Protein AF-A0A397GSB4-F1 (afdb_monomer)

Solvent-accessible surface area (backbone atoms only — not comparable to full-atom values): 8679 Å² total; per-residue (Å²): 142,83,82,82,88,84,82,84,85,85,74,88,80,90,79,86,87,83,95,74,80,82,85,83,70,78,82,78,70,79,76,76,65,76,73,74,76,74,77,79,66,66,29,69,92,52,53,71,67,58,37,51,50,50,48,54,54,51,31,62,77,67,71,55,60,86,81,38,63,70,53,51,52,46,54,55,71,20,43,36,74,71,54,39,54,52,36,55,76,75,39,80,88,54,57,67,67,60,44,52,52,50,49,50,52,52,57,57,44,62,77,71,50,93,76,75,92,77,81,83,74,77,73,77,73,81,83,126

Secondary structure (DSSP, 8-state):
------------------------PPS----------PPPP--TTS-HHHHHHHHHHHHHHHT--TT-HHHHHHHHHHS-HHHHHHHHHH-TTS-HHHHHHHHHHHHHHHTT-------S--------

Radius of gyration: 34.92 Å; Cα contacts (8 Å, |Δi|>4): 58; chains: 1; bounding box: 98×39×100 Å

Mean predicted aligned error: 17.59 Å

Organism: NCBI:txid1348612

Nearest PDB structures (foldseek):
  6bht-assembly1_D  TM=7.816E-01  e=2.656E-01  Human immunodeficiency virus type 1 (NEW YORK-5 ISOLATE)
  7n9v-assembly1_C  TM=7.943E-01  e=5.501E-01  Human immunodeficiency virus 1
  3h4e-assembly2_G  TM=7.696E-01  e=6.210E-01  Human immunodeficiency virus type 1 (NEW YORK-5 ISOLATE)
  4ph1-assembly2_B  TM=7.830E-01  e=1.009E+00  Bovine leukemia virus
  8qv9-assembly1_A  TM=7.503E-01  e=9.497E-01  Human immunodeficiency virus 1

Foldseek 3Di:
DDDDDDDDDDDDDDDDDDPDDDPPDPPDDPPPPPPPPPDQAACPPHDLVVSVVVLVVVCVVVVHDQQDPVSLVSSLVRYDPVLNVQLVVVPSNDRPVVSSVSSVVVVVVVVVDPDDDPPPPPPPPDDD

pLDDT: mean 72.94, std 20.36, range [37.38, 95.69]

Structure (mmCIF, N/CA/C/O backbone):
data_AF-A0A397GSB4-F1
#
_entry.id   AF-A0A397GSB4-F1
#
loop_
_atom_site.group_PDB
_atom_site.id
_atom_site.type_symbol
_atom_site.label_atom_id
_atom_site.label_alt_id
_atom_site.label_comp_id
_atom_site.label_asym_id
_atom_site.label_entity_id
_atom_site.label_seq_id
_atom_site.pdbx_PDB_ins_code
_atom_site.Cartn_x
_atom_site.Cartn_y
_atom_site.Cartn_z
_atom_site.occupancy
_atom_site.B_iso_or_equiv
_atom_site.auth_seq_id
_atom_site.auth_comp_id
_atom_site.auth_asym_id
_atom_site.auth_atom_id
_atom_site.pdbx_PDB_model_num
ATOM 1 N N . MET A 1 1 ? 75.213 31.519 -52.442 1.00 48.41 1 MET A N 1
ATOM 2 C CA . MET A 1 1 ? 73.901 30.839 -52.377 1.00 48.41 1 MET A CA 1
ATOM 3 C C . MET A 1 1 ? 74.121 29.355 -52.146 1.00 48.41 1 MET A C 1
ATOM 5 O O . MET A 1 1 ? 74.576 28.681 -53.059 1.00 48.41 1 MET A O 1
ATOM 9 N N . ARG A 1 2 ? 73.820 28.843 -50.954 1.00 42.97 2 ARG A N 1
ATOM 10 C CA . ARG A 1 2 ? 73.395 27.450 -50.779 1.00 42.97 2 ARG A CA 1
ATOM 11 C C . ARG A 1 2 ? 72.796 27.311 -49.391 1.00 42.97 2 ARG A C 1
ATOM 13 O O . ARG A 1 2 ? 73.452 27.622 -48.403 1.00 42.97 2 ARG A O 1
ATOM 20 N N . GLY A 1 3 ? 71.517 26.965 -49.371 1.00 37.38 3 GLY A N 1
ATOM 21 C CA . GLY A 1 3 ? 70.768 26.711 -48.159 1.00 37.38 3 GLY A CA 1
ATOM 22 C C . GLY A 1 3 ? 71.103 25.348 -47.558 1.00 37.38 3 GLY A C 1
ATOM 23 O O . GLY A 1 3 ? 71.498 24.428 -48.266 1.00 37.38 3 GLY A O 1
ATOM 24 N N . SER A 1 4 ? 70.909 25.300 -46.243 1.00 48.75 4 SER A N 1
ATOM 25 C CA . SER A 1 4 ? 69.948 24.434 -45.558 1.00 48.75 4 SER A CA 1
ATOM 26 C C . SER A 1 4 ? 70.030 22.906 -45.637 1.00 48.75 4 SER A C 1
ATOM 28 O O . SER A 1 4 ? 69.839 22.330 -46.701 1.00 48.75 4 SER A O 1
ATOM 30 N N . PHE A 1 5 ? 70.051 22.350 -44.410 1.00 47.38 5 PHE A 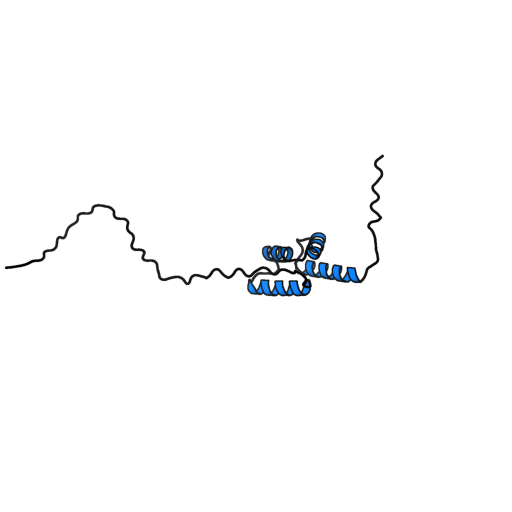N 1
ATOM 31 C CA . PHE A 1 5 ? 69.362 21.145 -43.905 1.00 47.38 5 PHE A CA 1
ATOM 32 C C . PHE A 1 5 ? 69.866 19.800 -44.467 1.00 47.38 5 PHE A C 1
ATOM 34 O O . PHE A 1 5 ? 69.971 19.627 -45.670 1.00 47.38 5 PHE A O 1
ATOM 41 N N . SER A 1 6 ? 70.211 18.768 -43.699 1.00 52.91 6 SER A N 1
ATOM 42 C CA . SER A 1 6 ? 70.079 18.411 -42.279 1.00 52.91 6 SER A CA 1
ATOM 43 C C . SER A 1 6 ? 71.107 17.304 -42.017 1.00 52.91 6 SER A C 1
ATOM 45 O O . SER A 1 6 ? 71.399 16.554 -42.946 1.00 52.91 6 SER A O 1
ATOM 47 N N . ASP A 1 7 ? 71.576 17.108 -40.785 1.00 41.91 7 ASP A N 1
ATOM 48 C CA . ASP A 1 7 ? 71.977 15.756 -40.386 1.00 41.91 7 ASP A CA 1
ATOM 49 C C . ASP A 1 7 ? 71.645 15.487 -38.919 1.00 41.91 7 ASP A C 1
ATOM 51 O O . ASP A 1 7 ? 71.666 16.369 -38.059 1.00 41.91 7 ASP A O 1
ATOM 55 N N . PHE A 1 8 ? 71.213 14.256 -38.713 1.00 43.62 8 PHE A N 1
ATOM 56 C CA . PHE A 1 8 ? 70.431 13.729 -37.622 1.00 43.62 8 PHE A CA 1
ATOM 57 C C . PHE A 1 8 ? 71.243 13.656 -36.328 1.00 43.62 8 PHE A C 1
ATOM 59 O O . PHE A 1 8 ? 72.140 12.831 -36.168 1.00 43.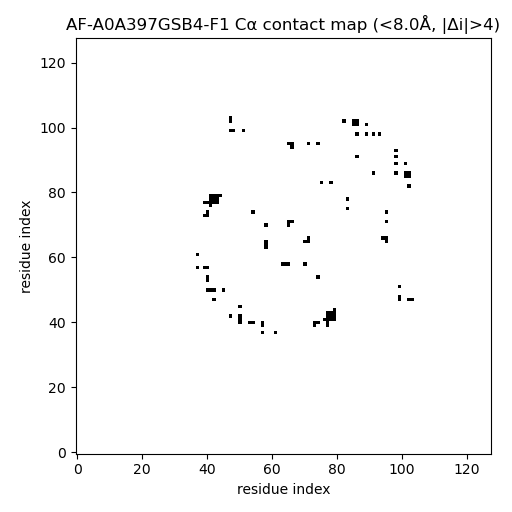62 8 PHE A O 1
ATOM 66 N N . GLY A 1 9 ? 70.860 14.474 -35.350 1.00 40.72 9 GLY A N 1
ATOM 67 C CA . GLY A 1 9 ? 71.292 14.311 -33.969 1.00 40.72 9 GLY A CA 1
ATOM 68 C C . GLY A 1 9 ? 70.609 13.109 -33.319 1.00 40.72 9 GLY A C 1
ATOM 69 O O . GLY A 1 9 ? 69.645 13.269 -32.576 1.00 40.72 9 GLY A O 1
ATOM 70 N N . THR A 1 10 ? 71.118 11.899 -33.550 1.00 56.09 10 THR A N 1
ATOM 71 C CA . THR A 1 10 ? 70.998 10.837 -32.545 1.00 56.09 10 THR A CA 1
ATOM 72 C C . THR A 1 10 ? 71.981 11.136 -31.424 1.00 56.09 10 THR A C 1
ATOM 74 O O . THR A 1 10 ? 73.184 10.950 -31.613 1.00 56.09 10 THR A O 1
ATOM 77 N N . ARG A 1 11 ? 71.469 11.563 -30.267 1.00 45.69 11 ARG A N 1
ATOM 78 C CA . ARG A 1 11 ? 71.675 10.899 -28.966 1.00 45.69 11 ARG A CA 1
ATOM 79 C C . ARG A 1 11 ? 71.291 11.816 -27.810 1.00 45.69 11 ARG A C 1
ATOM 81 O O . ARG A 1 11 ? 71.887 12.864 -27.598 1.00 45.69 11 ARG A O 1
ATOM 88 N N . ASP A 1 12 ? 70.293 11.336 -27.078 1.00 51.34 12 ASP A N 1
ATOM 89 C CA . ASP A 1 12 ? 70.229 11.299 -25.622 1.00 51.34 12 ASP A CA 1
ATOM 90 C C . ASP A 1 12 ? 70.669 12.557 -24.872 1.00 51.34 12 ASP A C 1
ATOM 92 O O . ASP A 1 12 ? 71.813 12.726 -24.458 1.00 51.34 12 ASP A O 1
ATOM 96 N N . THR A 1 13 ? 69.688 13.389 -24.542 1.00 40.88 13 THR A N 1
ATOM 97 C CA . THR A 1 13 ? 69.718 14.112 -23.273 1.00 40.88 13 THR A CA 1
ATOM 98 C C . THR A 1 13 ? 68.351 13.964 -22.629 1.00 40.88 13 THR A C 1
ATOM 100 O O . THR A 1 13 ? 67.411 14.709 -22.886 1.00 40.88 13 THR A O 1
ATOM 103 N N . ILE A 1 14 ? 68.245 12.923 -21.808 1.00 60.22 14 ILE A N 1
ATOM 104 C CA . ILE A 1 14 ? 67.188 12.761 -20.818 1.00 60.22 14 ILE A CA 1
ATOM 105 C C . ILE A 1 14 ? 67.370 13.881 -19.788 1.00 60.22 14 ILE A C 1
ATOM 107 O O . ILE A 1 14 ? 68.342 13.856 -19.035 1.00 60.22 14 ILE A O 1
ATOM 111 N N . ASN A 1 15 ? 66.434 14.833 -19.714 1.00 45.03 15 ASN A N 1
ATOM 112 C CA . ASN A 1 15 ? 66.173 15.538 -18.459 1.00 45.03 15 ASN A CA 1
ATOM 113 C C . ASN A 1 15 ? 64.700 15.977 -18.321 1.00 45.03 15 ASN A C 1
ATOM 115 O O . ASN A 1 15 ? 64.264 16.967 -18.892 1.00 45.03 15 ASN A O 1
ATOM 119 N N . TRP A 1 16 ? 63.960 15.141 -17.590 1.00 49.00 16 TRP A N 1
ATOM 120 C CA . TRP A 1 16 ? 62.949 15.428 -16.564 1.00 49.00 16 TRP A CA 1
ATOM 121 C C . TRP A 1 16 ? 61.874 16.533 -16.754 1.00 49.00 16 TRP A C 1
ATOM 123 O O . TRP A 1 16 ? 62.126 17.721 -16.611 1.00 49.00 16 TRP A O 1
ATOM 133 N N . VAL A 1 17 ? 60.629 16.023 -16.826 1.00 48.03 17 VAL A N 1
ATOM 134 C CA . VAL A 1 17 ? 59.323 16.562 -16.370 1.00 48.03 17 VAL A CA 1
ATOM 135 C C . VAL A 1 17 ? 58.666 17.675 -17.192 1.00 48.03 17 VAL A C 1
ATOM 137 O O . VAL A 1 17 ? 58.782 18.851 -16.876 1.00 48.03 17 VAL A O 1
ATOM 140 N N . ASP A 1 18 ? 57.770 17.264 -18.093 1.00 46.72 18 ASP A N 1
ATOM 141 C CA . ASP A 1 18 ? 56.483 17.948 -18.241 1.00 46.72 18 ASP A CA 1
ATOM 142 C C . ASP A 1 18 ? 55.346 16.912 -18.203 1.00 46.72 18 ASP A C 1
ATOM 144 O O . ASP A 1 18 ? 55.219 16.039 -19.065 1.00 46.72 18 ASP A O 1
ATOM 148 N N . ARG A 1 19 ? 54.563 16.946 -17.120 1.00 49.03 19 ARG A N 1
ATOM 149 C CA . ARG A 1 19 ? 53.372 16.113 -16.914 1.00 49.03 19 ARG A CA 1
ATOM 150 C C . ARG A 1 19 ? 52.168 16.831 -17.521 1.00 49.03 19 ARG A C 1
ATOM 152 O O . ARG A 1 19 ? 51.319 17.332 -16.791 1.00 49.03 19 ARG A O 1
ATOM 159 N N . SER A 1 20 ? 52.070 16.812 -18.842 1.00 48.81 20 SER A N 1
ATOM 160 C CA . SER A 1 20 ? 50.849 17.202 -19.549 1.00 48.81 20 SER A CA 1
ATOM 161 C C . SER A 1 20 ? 50.345 15.995 -20.343 1.00 48.81 20 SER A C 1
ATOM 163 O O . SER A 1 20 ? 50.841 15.676 -21.419 1.00 48.81 20 SER A O 1
ATOM 165 N N . SER A 1 21 ? 49.428 15.236 -19.740 1.00 52.31 21 SER A N 1
ATOM 166 C CA . SER A 1 21 ? 48.893 13.975 -20.270 1.00 52.31 21 SER A CA 1
ATOM 167 C C . SER A 1 21 ? 48.100 14.164 -21.577 1.00 52.31 21 SER A C 1
ATOM 169 O O . SER A 1 21 ? 47.216 15.019 -21.609 1.00 52.31 21 SER A O 1
ATOM 171 N N . PRO A 1 22 ? 48.287 13.318 -22.613 1.00 45.06 22 PRO A N 1
ATOM 172 C CA . PRO A 1 22 ? 47.294 13.151 -23.665 1.00 45.06 22 PRO A CA 1
ATOM 173 C C . PRO A 1 22 ? 46.199 12.208 -23.149 1.00 45.06 22 PRO A C 1
ATOM 175 O O . PRO A 1 22 ? 46.411 11.006 -22.972 1.00 45.06 22 PRO A O 1
ATOM 178 N N . LEU A 1 23 ? 45.032 12.777 -22.852 1.00 41.41 23 LEU A N 1
ATOM 179 C CA . LEU A 1 23 ? 43.832 12.058 -22.437 1.00 41.41 23 LEU A CA 1
ATOM 180 C C . LEU A 1 23 ? 43.276 11.251 -23.624 1.00 41.41 23 LEU A C 1
ATOM 182 O O . LEU A 1 23 ? 42.382 11.696 -24.336 1.00 41.41 23 LEU A O 1
ATOM 186 N N . ASN A 1 24 ? 43.823 10.058 -23.848 1.00 46.22 24 ASN A N 1
ATOM 187 C CA . ASN A 1 24 ? 43.175 9.024 -24.651 1.00 46.22 24 ASN A CA 1
ATOM 188 C C . ASN A 1 24 ? 42.098 8.351 -23.788 1.00 46.22 24 ASN A C 1
ATOM 190 O O . ASN A 1 24 ? 42.333 7.303 -23.187 1.00 46.22 24 ASN A O 1
ATOM 194 N N . SER A 1 25 ? 40.929 8.983 -23.690 1.00 51.09 25 SER A N 1
ATOM 195 C CA . SER A 1 25 ? 39.715 8.342 -23.179 1.00 51.09 25 SER A CA 1
ATOM 196 C C . SER A 1 25 ? 39.006 7.617 -24.333 1.00 51.09 25 SER A C 1
ATOM 198 O O . SER A 1 25 ? 38.898 8.190 -25.418 1.00 51.09 25 SER A O 1
ATOM 200 N N . PRO A 1 26 ? 38.539 6.369 -24.149 1.00 53.72 26 PRO A N 1
ATOM 201 C CA . PRO A 1 26 ? 37.746 5.669 -25.160 1.00 53.72 26 PRO A CA 1
ATOM 202 C C . PRO A 1 26 ? 36.423 6.414 -25.424 1.00 53.72 26 PRO A C 1
ATOM 204 O O . PRO A 1 26 ? 35.951 7.122 -24.531 1.00 53.72 26 PRO A O 1
ATOM 207 N N . PRO A 1 27 ? 35.826 6.275 -26.627 1.00 47.72 27 PRO A N 1
ATOM 208 C CA . PRO A 1 27 ? 34.607 6.989 -26.987 1.00 47.72 27 PRO A CA 1
ATOM 209 C C . PRO A 1 27 ? 33.476 6.603 -26.038 1.00 47.72 27 PRO A C 1
ATOM 211 O O . PRO A 1 27 ? 33.329 5.429 -25.694 1.00 47.72 27 PRO A O 1
ATOM 214 N N . ASP A 1 28 ? 32.729 7.623 -25.627 1.00 50.09 28 ASP A N 1
ATOM 215 C CA . ASP A 1 28 ? 31.591 7.600 -24.717 1.00 50.09 28 ASP A CA 1
ATOM 216 C C . ASP A 1 28 ? 30.877 6.244 -24.655 1.00 50.09 28 ASP A C 1
ATOM 218 O O . ASP A 1 28 ? 30.137 5.839 -25.556 1.00 50.09 28 ASP A O 1
ATOM 222 N N . SER A 1 29 ? 31.070 5.563 -23.523 1.00 55.91 29 SER A N 1
ATOM 223 C CA . SER A 1 29 ? 30.060 4.647 -23.000 1.00 55.91 29 SER A CA 1
ATOM 224 C C . SER A 1 29 ? 28.734 5.409 -23.026 1.00 55.91 29 SER A C 1
ATOM 226 O O . SER A 1 29 ? 28.734 6.566 -22.600 1.00 55.91 29 SER A O 1
ATOM 228 N N . PRO A 1 30 ? 27.621 4.846 -23.529 1.00 56.62 30 PRO A N 1
ATOM 229 C CA . PRO A 1 30 ? 26.373 5.582 -23.562 1.00 56.62 30 PRO A CA 1
ATOM 230 C C . PRO A 1 30 ? 26.051 5.948 -22.122 1.00 56.62 30 PRO A C 1
ATOM 232 O O . PRO A 1 30 ? 25.801 5.058 -21.308 1.00 56.62 30 PRO A O 1
ATOM 235 N N . ASP A 1 31 ? 26.117 7.246 -21.820 1.00 50.12 31 ASP A N 1
ATOM 236 C CA . ASP A 1 31 ? 25.643 7.816 -20.573 1.00 50.12 31 ASP A CA 1
ATOM 237 C C . ASP A 1 31 ? 24.284 7.180 -20.310 1.00 50.12 31 ASP A C 1
ATOM 239 O O . ASP A 1 31 ? 23.290 7.454 -20.999 1.00 50.12 31 ASP A O 1
ATOM 243 N N . LEU A 1 32 ? 24.254 6.259 -19.346 1.00 53.00 32 LEU A N 1
ATOM 244 C CA . LEU A 1 32 ? 23.022 5.745 -18.795 1.00 53.00 32 LEU A CA 1
ATOM 245 C C . LEU A 1 32 ? 22.393 6.955 -18.125 1.00 53.00 32 LEU A C 1
ATOM 247 O O . LEU A 1 32 ? 22.667 7.249 -16.962 1.00 53.00 32 LEU A O 1
ATOM 251 N N . LYS A 1 33 ? 21.594 7.694 -18.906 1.00 55.03 33 LYS A N 1
ATOM 252 C CA . LYS A 1 33 ? 20.707 8.755 -18.434 1.00 55.03 33 LYS A CA 1
ATOM 253 C C . LYS A 1 33 ? 20.156 8.268 -17.102 1.00 55.03 33 LYS A C 1
ATOM 255 O O . LYS A 1 33 ? 19.633 7.148 -17.098 1.00 55.03 33 LYS A O 1
ATOM 260 N N . PRO A 1 34 ? 20.288 9.032 -16.002 1.00 51.53 34 PRO A N 1
ATOM 261 C CA . PRO A 1 34 ? 19.856 8.562 -14.698 1.00 51.53 34 PRO A CA 1
ATOM 262 C C . PRO A 1 34 ? 18.433 8.055 -14.863 1.00 51.53 34 PRO A C 1
ATOM 264 O O . PRO A 1 34 ? 17.557 8.812 -15.296 1.00 51.53 34 PRO A O 1
ATOM 267 N N . LEU A 1 35 ? 18.257 6.745 -14.653 1.00 52.69 35 LEU A N 1
ATOM 268 C CA . LEU A 1 35 ? 16.985 6.058 -14.800 1.00 52.69 35 LEU A CA 1
ATOM 269 C C . LEU A 1 35 ? 15.980 6.915 -14.043 1.00 52.69 35 LEU A C 1
ATOM 271 O O . LEU A 1 35 ? 16.129 7.078 -12.831 1.00 52.69 35 LEU A O 1
ATOM 275 N N . LYS A 1 36 ? 15.064 7.577 -14.768 1.00 59.28 36 LYS A N 1
ATOM 276 C CA . LYS A 1 36 ? 14.109 8.522 -14.180 1.00 59.28 36 LYS A CA 1
ATOM 277 C C . LYS A 1 36 ? 13.519 7.832 -12.961 1.00 59.28 36 LYS A C 1
ATOM 279 O O . LYS A 1 36 ? 12.852 6.813 -13.118 1.00 59.28 36 LYS A O 1
ATOM 284 N N . LYS A 1 37 ? 13.840 8.339 -11.767 1.00 73.62 37 LYS A N 1
ATOM 285 C CA . LYS A 1 37 ? 13.431 7.728 -10.505 1.00 73.62 37 LYS A CA 1
ATOM 286 C C . LYS A 1 37 ? 11.908 7.738 -10.525 1.00 73.62 37 LYS A C 1
ATOM 288 O O . LYS A 1 37 ? 11.312 8.812 -10.462 1.00 73.62 37 LYS A O 1
ATOM 293 N N . ILE A 1 38 ? 11.301 6.578 -10.775 1.00 80.19 38 ILE A N 1
ATOM 294 C CA . ILE A 1 38 ? 9.852 6.480 -10.935 1.00 80.19 38 ILE A CA 1
ATOM 295 C C . ILE A 1 38 ? 9.257 7.001 -9.625 1.00 80.19 38 ILE A C 1
ATOM 297 O O . ILE A 1 38 ? 9.655 6.519 -8.562 1.00 80.19 38 ILE A O 1
ATOM 301 N N . PRO A 1 39 ? 8.390 8.026 -9.661 1.00 88.06 39 PRO A N 1
ATOM 302 C CA . PRO A 1 39 ? 7.848 8.583 -8.437 1.00 88.06 39 PRO A CA 1
ATOM 303 C C . PRO A 1 39 ? 6.999 7.527 -7.730 1.00 88.06 39 PRO A C 1
ATOM 305 O O . PRO A 1 39 ? 6.212 6.818 -8.359 1.00 88.06 39 PRO A O 1
ATOM 308 N N . ALA A 1 40 ? 7.168 7.437 -6.413 1.00 89.69 40 ALA A N 1
ATOM 309 C CA . ALA A 1 40 ? 6.370 6.558 -5.579 1.00 89.69 40 ALA A CA 1
ATOM 310 C C . ALA A 1 40 ? 4.880 6.948 -5.650 1.00 89.69 40 ALA A C 1
ATOM 312 O O . ALA A 1 40 ? 4.556 8.132 -5.513 1.00 89.69 40 ALA A O 1
ATOM 313 N N . PRO A 1 41 ? 3.958 5.983 -5.815 1.00 92.44 41 PRO A N 1
ATOM 314 C CA . PRO A 1 41 ? 2.530 6.265 -5.792 1.00 92.44 41 PRO A CA 1
ATOM 315 C C . PRO A 1 41 ? 2.074 6.786 -4.424 1.00 92.44 41 PRO A C 1
ATOM 317 O O . PRO A 1 41 ? 2.463 6.254 -3.380 1.00 92.44 41 PRO A O 1
ATOM 320 N N . MET A 1 42 ? 1.160 7.756 -4.431 1.00 95.12 42 MET A N 1
ATOM 321 C CA . MET A 1 42 ? 0.455 8.243 -3.242 1.00 95.12 42 MET A CA 1
ATOM 322 C C . MET A 1 42 ? -1.043 7.971 -3.381 1.00 95.12 42 MET A C 1
ATOM 324 O O . MET A 1 42 ? -1.592 8.104 -4.471 1.00 95.12 42 MET A O 1
ATOM 328 N N . GLN A 1 43 ? -1.701 7.596 -2.282 1.00 94.38 43 GLN A N 1
ATOM 329 C CA . GLN A 1 43 ? -3.129 7.286 -2.265 1.00 94.38 43 GLN A CA 1
ATOM 330 C C . GLN A 1 43 ? -3.978 8.546 -2.492 1.00 94.38 43 GLN A C 1
ATOM 332 O O . GLN A 1 43 ? -4.917 8.520 -3.282 1.00 94.38 43 GLN A O 1
ATOM 337 N N . GLY A 1 44 ? -3.664 9.644 -1.793 1.00 91.38 44 GLY A N 1
ATOM 338 C CA . GLY A 1 44 ? -4.511 10.842 -1.792 1.00 91.38 44 GLY A CA 1
ATOM 339 C C . GLY A 1 44 ? -5.956 10.505 -1.406 1.00 91.38 44 GLY A C 1
ATOM 340 O O . GLY A 1 44 ? -6.179 9.770 -0.442 1.00 91.38 44 GLY A O 1
ATOM 341 N N . ASP A 1 45 ? -6.907 10.986 -2.206 1.00 90.44 45 ASP A N 1
ATOM 342 C CA . ASP A 1 45 ? -8.349 10.754 -2.027 1.00 90.44 45 ASP A CA 1
ATOM 343 C C . ASP A 1 45 ? -8.850 9.464 -2.705 1.00 90.44 45 ASP A C 1
ATOM 345 O O . ASP A 1 45 ? -10.045 9.164 -2.694 1.00 90.44 45 ASP A O 1
ATOM 349 N N . GLN A 1 46 ? -7.954 8.685 -3.323 1.00 91.88 46 GLN A N 1
ATOM 350 C CA . GLN A 1 46 ? -8.328 7.452 -4.011 1.00 91.88 46 GLN A CA 1
ATOM 351 C 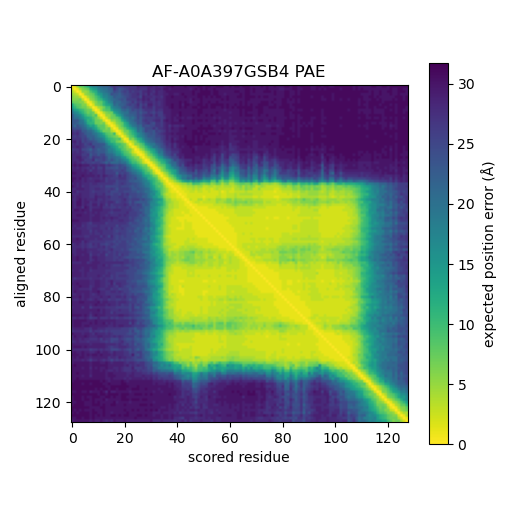C . GLN A 1 46 ? -8.665 6.327 -3.028 1.00 91.88 46 GLN A C 1
ATOM 353 O O . GLN A 1 46 ? -8.209 6.281 -1.877 1.00 91.88 46 GLN A O 1
ATOM 358 N N . SER A 1 47 ? -9.437 5.357 -3.522 1.00 92.06 47 SER A N 1
ATOM 359 C CA . SER A 1 47 ? -9.716 4.131 -2.784 1.00 92.06 47 SER A CA 1
ATOM 360 C C . SER A 1 47 ? -8.427 3.336 -2.526 1.00 92.06 47 SER A C 1
ATOM 362 O O . SER A 1 47 ? -7.457 3.397 -3.284 1.00 92.06 47 SER A O 1
ATOM 364 N N . VAL A 1 48 ? -8.422 2.539 -1.456 1.00 92.44 48 VAL A N 1
ATOM 365 C CA . VAL A 1 48 ? -7.278 1.668 -1.125 1.00 92.44 48 VAL A CA 1
ATOM 366 C C . VAL A 1 48 ? -7.054 0.614 -2.209 1.00 92.44 48 VAL A C 1
ATOM 368 O O . VAL A 1 48 ? -5.915 0.235 -2.466 1.00 92.44 48 VAL A O 1
ATOM 371 N N . ASP A 1 49 ? -8.122 0.162 -2.870 1.00 93.00 49 ASP A N 1
ATOM 372 C CA . ASP A 1 49 ? -8.033 -0.802 -3.966 1.00 93.00 49 ASP A CA 1
ATOM 373 C C . ASP A 1 49 ? -7.349 -0.203 -5.197 1.00 93.00 49 ASP A C 1
ATOM 375 O O . ASP A 1 49 ? -6.478 -0.846 -5.786 1.00 93.00 49 ASP A O 1
ATOM 379 N N . ASP A 1 50 ? -7.697 1.027 -5.574 1.00 94.62 50 ASP A N 1
ATOM 380 C CA . ASP A 1 50 ? -7.076 1.694 -6.722 1.00 94.62 50 ASP A CA 1
ATOM 381 C C . ASP A 1 50 ? -5.624 2.057 -6.431 1.00 94.62 50 ASP A C 1
ATOM 383 O O . ASP A 1 50 ? -4.740 1.799 -7.252 1.00 94.62 50 ASP A O 1
ATOM 387 N N . TYR A 1 51 ? -5.344 2.514 -5.212 1.00 95.69 51 TYR A N 1
ATOM 388 C CA . TYR A 1 51 ? -3.977 2.712 -4.754 1.00 95.69 51 TYR A CA 1
ATOM 389 C C . TYR A 1 51 ? -3.158 1.413 -4.781 1.00 95.69 51 TYR A C 1
ATOM 391 O O . TYR A 1 51 ? -2.024 1.389 -5.262 1.00 95.69 51 TYR A O 1
ATOM 399 N N . PHE A 1 52 ? -3.734 0.294 -4.340 1.00 94.19 52 PHE A N 1
ATOM 400 C CA . PHE A 1 52 ? -3.044 -0.991 -4.378 1.00 94.19 52 PHE A CA 1
ATOM 401 C C . PHE A 1 52 ? -2.778 -1.473 -5.814 1.00 94.19 52 PHE A C 1
ATOM 403 O O . PHE A 1 52 ? -1.725 -2.058 -6.076 1.00 94.19 52 PHE A O 1
ATOM 410 N N . LYS A 1 53 ? -3.671 -1.190 -6.774 1.00 94.88 53 LYS A N 1
ATOM 411 C CA . LYS A 1 53 ? -3.403 -1.429 -8.206 1.00 94.88 53 LYS A CA 1
ATOM 412 C C . LYS A 1 53 ? -2.229 -0.582 -8.704 1.00 94.88 53 LYS A C 1
ATOM 414 O O . LYS A 1 53 ? -1.356 -1.123 -9.379 1.00 94.88 53 LYS A O 1
ATOM 419 N N . MET A 1 54 ? -2.167 0.699 -8.332 1.00 94.12 54 MET A N 1
ATOM 420 C CA . MET A 1 54 ? -1.042 1.583 -8.678 1.00 94.12 54 MET A CA 1
ATOM 421 C C . MET A 1 54 ? 0.284 1.048 -8.132 1.00 94.12 54 MET A C 1
ATOM 423 O O . MET A 1 54 ? 1.290 1.041 -8.837 1.00 94.12 54 MET A O 1
ATOM 427 N N . ILE A 1 55 ? 0.274 0.519 -6.909 1.00 93.50 55 ILE A N 1
ATOM 428 C CA . ILE A 1 55 ? 1.446 -0.116 -6.303 1.00 93.50 55 ILE A CA 1
ATOM 429 C C . ILE A 1 55 ? 1.860 -1.375 -7.072 1.00 93.50 55 ILE A C 1
ATOM 431 O O . ILE A 1 55 ? 3.042 -1.543 -7.343 1.00 93.50 55 ILE A O 1
ATOM 435 N N . LYS A 1 56 ? 0.924 -2.221 -7.523 1.00 93.25 56 LYS A N 1
ATOM 436 C CA . LYS A 1 56 ? 1.264 -3.369 -8.389 1.00 93.25 56 LYS A CA 1
ATOM 437 C C . LYS A 1 56 ? 1.935 -2.942 -9.695 1.00 93.25 56 LYS A C 1
ATOM 439 O O . LYS A 1 56 ? 2.911 -3.563 -10.100 1.00 93.25 56 LYS A O 1
ATOM 444 N N . ILE A 1 57 ? 1.438 -1.884 -10.335 1.00 93.38 57 ILE A N 1
ATOM 445 C CA . ILE A 1 57 ? 2.047 -1.335 -11.558 1.00 93.38 57 ILE A CA 1
ATOM 446 C C . ILE A 1 57 ? 3.459 -0.817 -11.257 1.00 93.38 57 ILE A C 1
ATOM 448 O O . ILE A 1 57 ? 4.388 -1.092 -12.011 1.00 93.38 57 ILE A O 1
ATOM 452 N N . TYR A 1 58 ? 3.634 -0.122 -10.133 1.00 92.31 58 TYR A N 1
ATOM 453 C CA . TYR A 1 58 ? 4.928 0.390 -9.683 1.00 92.31 58 TYR A CA 1
ATOM 454 C C . TYR A 1 58 ? 5.952 -0.727 -9.427 1.00 92.31 58 TYR A C 1
ATOM 456 O O . TYR A 1 58 ? 7.097 -0.621 -9.858 1.00 92.31 58 TYR A O 1
ATOM 464 N N . ILE A 1 59 ? 5.526 -1.830 -8.805 1.00 92.50 59 ILE A N 1
ATOM 465 C CA . ILE A 1 59 ? 6.346 -3.032 -8.586 1.00 92.50 59 ILE A CA 1
ATOM 466 C C . ILE A 1 59 ? 6.834 -3.611 -9.917 1.00 92.50 59 ILE A C 1
ATOM 468 O O . ILE A 1 59 ? 8.024 -3.877 -10.066 1.00 92.50 59 ILE A O 1
ATOM 472 N N . VAL A 1 60 ? 5.933 -3.758 -10.896 1.00 92.44 60 VAL A N 1
ATOM 473 C CA . VAL A 1 60 ? 6.274 -4.250 -12.242 1.00 92.44 60 VAL A CA 1
ATOM 474 C C . VAL A 1 60 ? 7.246 -3.298 -12.940 1.00 92.44 60 VAL A C 1
ATOM 476 O O . VAL A 1 60 ? 8.236 -3.747 -13.512 1.00 92.44 60 VAL A O 1
ATOM 479 N N . ALA A 1 61 ? 7.010 -1.988 -12.851 1.00 90.31 61 ALA A N 1
ATOM 480 C CA . ALA A 1 61 ? 7.868 -0.979 -13.469 1.00 90.31 61 ALA A CA 1
ATOM 481 C C . ALA A 1 61 ? 9.289 -0.960 -12.880 1.00 90.31 61 ALA A C 1
ATOM 483 O O . ALA A 1 61 ? 10.248 -0.684 -13.597 1.00 90.31 61 ALA A O 1
ATOM 484 N N . LEU A 1 62 ? 9.427 -1.274 -11.590 1.00 88.88 62 LEU A N 1
ATOM 485 C CA . LEU A 1 62 ? 10.717 -1.375 -10.908 1.00 88.88 62 LEU A CA 1
ATOM 486 C C . LEU A 1 62 ? 11.317 -2.785 -10.917 1.00 88.88 62 LEU A C 1
ATOM 488 O O . LEU A 1 62 ? 12.457 -2.946 -10.493 1.00 88.88 62 LEU A O 1
ATOM 492 N N . SER A 1 63 ? 10.580 -3.794 -11.392 1.00 89.88 63 SER A N 1
ATOM 493 C CA . SER A 1 63 ? 10.983 -5.208 -11.334 1.00 89.88 63 SER A CA 1
ATOM 494 C C . SER A 1 63 ? 11.391 -5.663 -9.922 1.00 89.88 63 SER A C 1
ATOM 496 O O . SER A 1 63 ? 12.360 -6.400 -9.750 1.00 89.88 63 SER A O 1
ATOM 498 N N . ILE A 1 64 ? 10.657 -5.203 -8.904 1.00 89.50 64 ILE A N 1
ATOM 499 C CA . ILE A 1 64 ? 10.862 -5.576 -7.494 1.00 89.50 64 ILE A CA 1
ATOM 500 C C . ILE A 1 64 ? 9.801 -6.577 -7.032 1.00 89.50 64 ILE A C 1
ATOM 502 O O . ILE A 1 64 ? 8.809 -6.803 -7.717 1.00 89.50 64 ILE A O 1
ATOM 506 N N . ASP A 1 65 ? 10.003 -7.182 -5.865 1.00 88.69 65 ASP A N 1
ATOM 507 C CA . ASP A 1 65 ? 9.031 -8.094 -5.258 1.00 88.69 65 ASP A CA 1
ATOM 508 C C . ASP A 1 65 ? 8.110 -7.362 -4.267 1.00 88.69 65 ASP A C 1
ATOM 510 O O . ASP A 1 65 ? 8.483 -6.353 -3.667 1.00 88.69 65 ASP A O 1
ATOM 514 N N . LEU A 1 66 ? 6.912 -7.904 -4.053 1.00 87.12 66 LEU A N 1
ATOM 515 C CA . 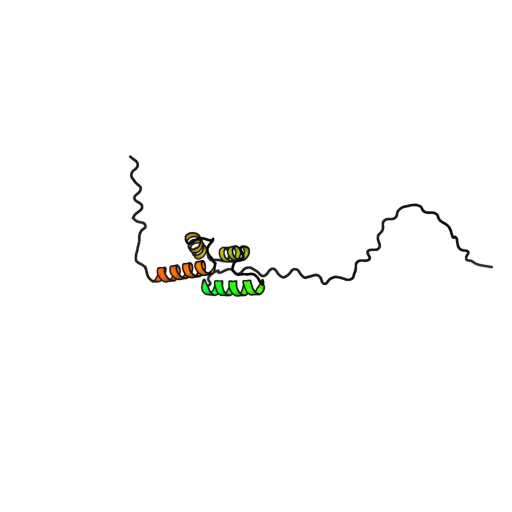LEU A 1 66 ? 5.928 -7.421 -3.091 1.00 87.12 66 LEU A CA 1
ATOM 516 C C . LEU A 1 66 ? 6.426 -7.500 -1.638 1.00 87.12 66 LEU A C 1
ATOM 518 O O . LEU A 1 66 ? 5.974 -6.732 -0.786 1.00 87.12 66 LEU A O 1
ATOM 522 N N . ASP A 1 67 ? 7.350 -8.417 -1.351 1.00 85.00 67 ASP A N 1
ATOM 523 C CA . ASP A 1 67 ? 7.921 -8.588 -0.015 1.00 85.00 67 ASP A CA 1
ATOM 524 C C . ASP A 1 67 ? 9.102 -7.665 0.292 1.00 85.00 67 ASP A C 1
ATOM 526 O O . ASP A 1 67 ? 9.529 -7.604 1.453 1.00 85.00 67 ASP A O 1
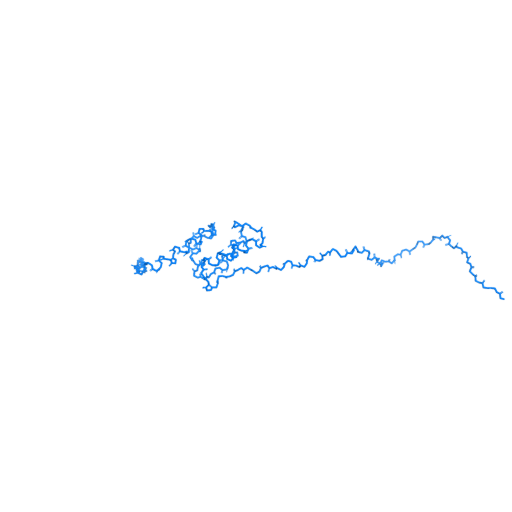ATOM 530 N N . ASN A 1 68 ? 9.560 -6.896 -0.701 1.00 89.38 68 ASN A N 1
ATOM 531 C CA . ASN A 1 68 ? 10.638 -5.928 -0.560 1.00 89.38 68 ASN A CA 1
ATOM 532 C C . ASN A 1 68 ? 10.334 -4.905 0.557 1.00 89.38 68 ASN A C 1
ATOM 534 O O . ASN A 1 68 ? 9.231 -4.361 0.668 1.00 89.38 68 ASN A O 1
ATOM 538 N N . GLN A 1 69 ? 11.327 -4.658 1.413 1.00 89.56 69 GLN A N 1
ATOM 539 C CA . GLN A 1 69 ? 11.180 -3.771 2.565 1.00 89.56 69 GLN A CA 1
ATOM 540 C C . GLN A 1 69 ? 10.993 -2.301 2.157 1.00 89.56 69 GLN A C 1
ATOM 542 O O . GLN A 1 69 ? 10.118 -1.634 2.710 1.00 89.56 69 GLN A O 1
ATOM 547 N N . ASP A 1 70 ? 11.726 -1.826 1.151 1.00 89.50 70 ASP A N 1
ATOM 548 C CA . ASP A 1 70 ? 11.609 -0.458 0.628 1.00 89.50 70 ASP A CA 1
ATOM 549 C C . ASP A 1 70 ? 10.228 -0.225 0.007 1.00 89.50 70 ASP A C 1
ATOM 551 O O . ASP A 1 70 ? 9.640 0.853 0.122 1.00 89.50 70 ASP A O 1
ATOM 555 N N . LEU A 1 71 ? 9.657 -1.259 -0.617 1.00 91.00 71 LEU A N 1
ATOM 556 C CA . LEU A 1 71 ? 8.291 -1.218 -1.123 1.00 91.00 71 LEU A CA 1
ATOM 557 C C . LEU A 1 71 ? 7.267 -1.131 0.011 1.00 91.00 71 LEU A C 1
ATOM 559 O O . LEU A 1 71 ? 6.307 -0.372 -0.106 1.00 91.00 71 LEU A O 1
ATOM 563 N N . LYS A 1 72 ? 7.450 -1.890 1.098 1.00 91.31 72 LYS A N 1
ATOM 564 C CA . LYS A 1 72 ? 6.573 -1.808 2.279 1.00 91.31 72 LYS A CA 1
ATOM 565 C C . LYS A 1 72 ? 6.590 -0.406 2.872 1.00 91.31 72 LYS A C 1
ATOM 567 O O . LYS A 1 72 ? 5.528 0.142 3.165 1.00 91.31 72 LYS A O 1
ATOM 572 N N . GLU A 1 73 ? 7.773 0.186 2.990 1.00 91.25 73 GLU A N 1
ATOM 573 C CA . GLU A 1 73 ? 7.926 1.566 3.437 1.00 91.25 73 GLU A CA 1
ATOM 574 C C . GLU A 1 73 ? 7.259 2.550 2.466 1.00 91.25 73 GLU A C 1
ATOM 576 O O . GLU A 1 73 ? 6.476 3.400 2.887 1.00 91.25 73 GLU A O 1
ATOM 581 N N . THR A 1 74 ? 7.480 2.385 1.161 1.00 92.06 74 THR A N 1
ATOM 582 C CA . THR A 1 74 ? 6.868 3.217 0.115 1.00 92.06 74 THR A CA 1
ATOM 583 C C . THR A 1 74 ? 5.340 3.146 0.149 1.00 92.06 74 THR A C 1
ATOM 585 O O . THR A 1 74 ? 4.668 4.177 0.135 1.00 92.06 74 THR A O 1
ATOM 588 N N . PHE A 1 75 ? 4.786 1.936 0.245 1.00 93.56 75 PHE A N 1
ATOM 589 C CA . PHE A 1 75 ? 3.353 1.696 0.383 1.00 93.56 75 PHE A CA 1
ATOM 590 C C . PHE A 1 75 ? 2.805 2.392 1.629 1.00 93.56 75 PHE A C 1
ATOM 592 O O . PHE A 1 75 ? 1.821 3.127 1.562 1.00 93.56 75 PHE A O 1
ATOM 599 N N . PHE A 1 76 ? 3.463 2.200 2.772 1.00 93.25 76 PHE A N 1
ATOM 600 C CA . PHE A 1 76 ? 3.020 2.786 4.026 1.00 93.25 76 PHE A CA 1
ATOM 601 C C . PHE A 1 76 ? 3.073 4.318 3.988 1.00 93.25 76 PHE A C 1
ATOM 603 O O . PHE A 1 76 ? 2.124 4.974 4.411 1.00 93.25 76 PHE A O 1
ATOM 610 N N . ASN A 1 77 ? 4.133 4.898 3.424 1.00 92.38 77 ASN A N 1
ATOM 611 C CA . ASN A 1 77 ? 4.297 6.343 3.283 1.00 92.38 77 ASN A CA 1
ATOM 612 C C . ASN A 1 77 ? 3.297 6.961 2.300 1.00 92.38 77 ASN A C 1
ATOM 614 O O . ASN A 1 77 ? 2.864 8.096 2.520 1.00 92.38 77 ASN A O 1
ATOM 618 N N . GLY A 1 78 ? 2.878 6.223 1.271 1.00 94.06 78 GLY A N 1
ATOM 619 C CA . GLY A 1 78 ? 1.883 6.683 0.305 1.00 94.06 78 GLY A CA 1
ATOM 620 C C . GLY A 1 78 ? 0.426 6.557 0.768 1.00 94.06 78 GLY A C 1
ATOM 621 O O . GLY A 1 78 ? -0.431 7.214 0.182 1.00 94.06 78 GLY A O 1
ATOM 622 N N . LEU A 1 79 ? 0.121 5.788 1.821 1.00 95.00 79 LEU A N 1
ATOM 623 C CA . LEU A 1 79 ? -1.239 5.686 2.375 1.00 95.00 79 LEU A CA 1
ATOM 624 C C . LEU A 1 79 ? -1.777 7.032 2.901 1.00 95.00 79 LEU A C 1
ATOM 626 O O . LEU A 1 79 ? -1.029 7.878 3.411 1.00 95.00 79 LEU A O 1
ATOM 630 N N . SER A 1 80 ? -3.104 7.188 2.862 1.00 94.62 80 SER A N 1
ATOM 631 C CA . SER A 1 80 ? -3.797 8.301 3.522 1.00 94.62 80 SER A CA 1
ATOM 632 C C . SER A 1 80 ? -3.612 8.247 5.043 1.00 94.62 80 SER A C 1
ATOM 634 O O . SER A 1 80 ? -3.312 7.196 5.620 1.00 94.62 80 SER A O 1
ATOM 636 N N . ARG A 1 81 ? -3.804 9.382 5.723 1.00 92.19 81 ARG A N 1
ATOM 637 C CA . ARG A 1 81 ? -3.595 9.490 7.175 1.00 92.19 81 ARG A CA 1
ATOM 638 C C . ARG A 1 81 ? -4.458 8.497 7.959 1.00 92.19 81 ARG A C 1
ATOM 640 O O . ARG A 1 81 ? -3.962 7.818 8.857 1.00 92.19 81 ARG A O 1
ATOM 647 N N . GLU A 1 82 ? -5.726 8.365 7.595 1.00 90.75 82 GLU A N 1
ATOM 648 C CA . GLU A 1 82 ? -6.696 7.484 8.251 1.00 90.75 82 GLU A CA 1
ATOM 649 C C . GLU A 1 82 ? -6.304 6.015 8.067 1.00 90.75 82 GLU A C 1
ATOM 651 O O . GLU A 1 82 ? -6.375 5.212 9.001 1.00 90.75 82 GLU A O 1
ATOM 656 N N . ASN A 1 83 ? -5.846 5.658 6.867 1.00 91.81 83 ASN A N 1
ATOM 657 C CA . ASN A 1 83 ? -5.455 4.291 6.545 1.00 91.81 83 ASN A CA 1
ATOM 658 C C . ASN A 1 83 ? -4.094 3.918 7.137 1.00 91.81 83 ASN A C 1
ATOM 660 O O . ASN A 1 83 ? -3.928 2.777 7.569 1.00 91.81 83 ASN A O 1
ATOM 664 N N . LYS A 1 84 ? -3.168 4.876 7.274 1.00 92.81 84 LYS A N 1
ATOM 665 C CA . LYS A 1 84 ? -1.931 4.706 8.053 1.00 92.81 84 LYS A CA 1
ATOM 666 C C . LYS A 1 84 ? -2.235 4.324 9.496 1.00 92.81 84 LYS A C 1
ATOM 668 O O . LYS A 1 84 ? -1.669 3.359 9.998 1.00 92.81 84 LYS A O 1
ATOM 673 N N . ILE A 1 85 ? -3.173 5.015 10.150 1.00 91.00 85 ILE A N 1
ATOM 674 C CA . ILE A 1 85 ? -3.571 4.700 11.533 1.00 91.00 85 ILE A CA 1
ATOM 675 C C . ILE A 1 85 ? -4.121 3.268 11.628 1.00 91.00 85 ILE A C 1
ATOM 677 O O . ILE A 1 85 ? -3.738 2.514 12.524 1.00 91.00 85 ILE A O 1
ATOM 681 N N . LYS A 1 86 ? -4.983 2.863 10.687 1.00 91.19 86 LYS A N 1
ATOM 682 C CA . LYS A 1 86 ? -5.527 1.494 10.629 1.00 91.19 86 LYS A CA 1
ATOM 683 C C . LYS A 1 86 ? -4.426 0.447 10.413 1.00 91.19 86 LYS A C 1
ATOM 685 O O . LYS A 1 86 ? -4.440 -0.585 11.081 1.00 91.19 86 LYS A O 1
ATOM 690 N N . ALA A 1 87 ? -3.468 0.724 9.529 1.00 90.31 87 ALA A N 1
ATOM 691 C CA . ALA A 1 87 ? -2.328 -0.149 9.263 1.00 90.31 87 ALA A CA 1
ATOM 692 C C . ALA A 1 87 ? -1.401 -0.288 10.485 1.00 90.31 87 ALA A C 1
ATOM 694 O O . ALA A 1 87 ? -1.013 -1.405 10.822 1.00 90.31 87 ALA A O 1
ATOM 695 N N . ILE A 1 88 ? -1.112 0.804 11.208 1.00 90.50 88 ILE A N 1
ATOM 696 C CA . ILE A 1 88 ? -0.318 0.771 12.453 1.00 90.50 88 ILE A CA 1
ATOM 697 C C . ILE A 1 88 ? -1.004 -0.096 13.506 1.00 90.50 88 ILE A C 1
ATOM 699 O O . ILE A 1 88 ? -0.356 -0.954 14.099 1.00 90.50 88 ILE A O 1
ATOM 703 N N . ARG A 1 89 ? -2.317 0.089 13.708 1.00 89.38 89 ARG A N 1
ATOM 704 C CA . ARG A 1 89 ? -3.099 -0.697 14.678 1.00 89.38 89 ARG A CA 1
ATOM 705 C C . ARG A 1 89 ? -3.099 -2.195 14.370 1.00 89.38 89 ARG A C 1
ATOM 707 O O . ARG A 1 89 ? -3.214 -2.997 15.286 1.00 89.38 89 ARG A O 1
ATOM 714 N N . PHE A 1 90 ? -3.005 -2.570 13.096 1.00 89.25 90 PHE A N 1
ATOM 715 C CA . PHE A 1 90 ? -2.920 -3.971 12.684 1.00 89.25 90 PHE A CA 1
ATOM 716 C C . PHE A 1 90 ? -1.497 -4.541 12.792 1.00 89.25 90 PHE A C 1
ATOM 718 O O . PHE A 1 90 ? -1.321 -5.702 13.158 1.00 89.25 90 PHE A O 1
ATOM 725 N N . GLY A 1 91 ? -0.490 -3.716 12.498 1.00 88.31 91 GLY A N 1
ATOM 726 C CA . GLY A 1 91 ? 0.927 -4.048 12.579 1.00 88.31 91 GLY A CA 1
ATOM 727 C C . GLY A 1 91 ? 1.636 -3.899 11.232 1.00 88.31 91 GLY A C 1
ATOM 728 O O . GLY A 1 91 ? 1.357 -4.621 10.279 1.00 88.31 91 GLY A O 1
ATOM 729 N N . ILE A 1 92 ? 2.634 -3.014 11.178 1.00 81.56 92 ILE A N 1
ATOM 730 C CA . ILE A 1 92 ? 3.403 -2.691 9.958 1.00 81.56 92 ILE A CA 1
ATOM 731 C C . ILE A 1 92 ? 4.296 -3.832 9.447 1.00 81.56 92 ILE A C 1
ATOM 733 O O . ILE A 1 92 ? 4.749 -3.803 8.310 1.00 81.56 92 ILE A O 1
ATOM 737 N N . LYS A 1 93 ? 4.553 -4.849 10.282 1.00 86.75 93 LYS A N 1
ATOM 738 C CA . LYS A 1 93 ? 5.337 -6.038 9.907 1.00 86.75 93 LYS A CA 1
ATOM 739 C C . LYS A 1 93 ? 4.531 -7.042 9.075 1.00 86.75 93 LYS A C 1
ATOM 741 O O . LYS A 1 93 ? 5.093 -8.024 8.598 1.00 86.75 93 LYS A O 1
ATOM 746 N N . LYS A 1 94 ? 3.217 -6.839 8.950 1.00 89.62 94 LYS A N 1
ATOM 747 C CA . LYS A 1 94 ? 2.328 -7.731 8.207 1.00 89.62 94 LYS A CA 1
ATOM 748 C C . LYS A 1 94 ? 2.518 -7.567 6.691 1.00 89.62 94 LYS A C 1
ATOM 750 O O . LYS A 1 94 ? 2.924 -6.496 6.239 1.00 89.62 94 LYS A O 1
ATOM 755 N N . PRO A 1 95 ? 2.227 -8.604 5.890 1.00 91.25 95 PRO A N 1
ATOM 756 C CA . PRO A 1 95 ? 2.252 -8.501 4.434 1.00 91.25 95 PRO A CA 1
ATOM 757 C C . PRO A 1 95 ? 1.320 -7.395 3.921 1.00 91.25 95 PRO A C 1
ATOM 759 O O . PRO A 1 95 ? 0.226 -7.200 4.455 1.00 91.25 95 PRO A O 1
ATOM 762 N N . ILE A 1 96 ? 1.708 -6.717 2.832 1.00 92.00 96 ILE A N 1
ATOM 763 C CA . ILE A 1 96 ? 0.924 -5.614 2.237 1.00 92.00 96 ILE A CA 1
ATOM 764 C C . ILE A 1 96 ? -0.512 -6.064 1.923 1.00 92.00 96 ILE A C 1
ATOM 766 O O . ILE A 1 96 ? -1.462 -5.328 2.181 1.00 92.00 96 ILE A O 1
ATOM 770 N N . LYS A 1 97 ? -0.687 -7.298 1.425 1.00 92.44 97 LYS A N 1
ATOM 771 C CA . LYS A 1 97 ? -2.008 -7.877 1.126 1.00 92.44 97 LYS A CA 1
ATOM 772 C C . LYS A 1 97 ? -2.915 -7.935 2.360 1.00 92.44 97 LYS A C 1
ATOM 774 O O . LYS A 1 97 ? -4.050 -7.477 2.288 1.00 92.44 97 LYS A O 1
ATOM 779 N N . GLU A 1 98 ? -2.405 -8.428 3.490 1.00 92.81 98 GLU A N 1
ATOM 780 C CA . GLU A 1 98 ? -3.176 -8.514 4.739 1.00 92.81 98 GLU A CA 1
ATOM 781 C C . GLU A 1 98 ? -3.553 -7.124 5.268 1.00 92.81 98 GLU A C 1
ATOM 783 O O . GLU A 1 98 ? -4.669 -6.912 5.744 1.00 92.81 98 GLU A O 1
ATOM 788 N N . ILE A 1 99 ? -2.640 -6.153 5.152 1.00 92.31 99 ILE A N 1
ATOM 789 C CA . ILE A 1 99 ? -2.899 -4.765 5.550 1.00 92.31 99 ILE A CA 1
ATOM 790 C C . ILE A 1 99 ? -4.037 -4.175 4.706 1.00 92.31 99 ILE A C 1
ATOM 792 O O . ILE A 1 99 ? -4.968 -3.586 5.259 1.00 92.31 99 ILE A O 1
ATOM 796 N N . VAL A 1 100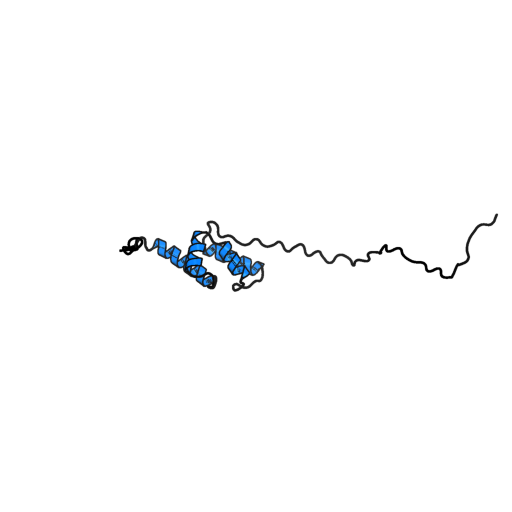 ? -3.999 -4.362 3.382 1.00 92.69 100 VAL A N 1
ATOM 797 C CA . VAL A 1 100 ? -5.053 -3.896 2.465 1.00 92.69 100 VAL A CA 1
ATOM 798 C C . VAL A 1 100 ? -6.402 -4.520 2.823 1.00 92.69 100 VAL A C 1
ATOM 800 O O . VAL A 1 100 ? -7.385 -3.795 2.986 1.00 92.69 100 VAL A O 1
ATOM 803 N N . GLU A 1 101 ? -6.460 -5.837 3.024 1.00 92.69 101 GLU A N 1
ATOM 804 C CA . GLU A 1 101 ? -7.692 -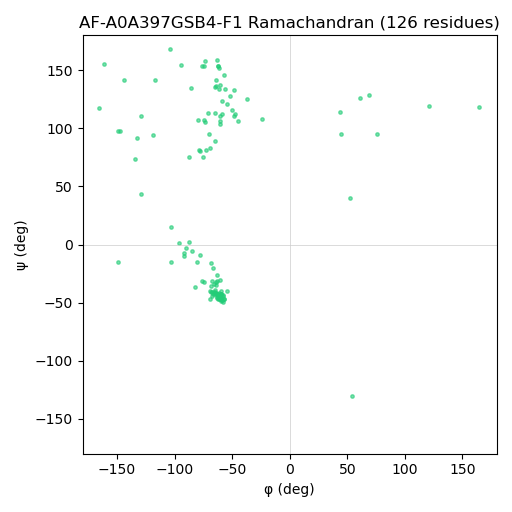6.524 3.430 1.00 92.69 101 GLU A CA 1
ATOM 805 C C . GLU A 1 101 ? -8.236 -6.010 4.764 1.00 92.69 101 GLU A C 1
ATOM 807 O O . GLU A 1 101 ? -9.440 -5.764 4.893 1.00 92.69 101 GLU A O 1
ATOM 812 N N . ARG A 1 102 ? -7.363 -5.777 5.752 1.00 91.75 102 ARG A N 1
ATOM 813 C CA . ARG A 1 102 ? -7.770 -5.235 7.051 1.00 91.75 102 ARG A CA 1
ATOM 814 C C . ARG A 1 102 ? -8.351 -3.832 6.921 1.00 91.75 102 ARG A C 1
ATOM 816 O O . ARG A 1 102 ? -9.387 -3.554 7.527 1.00 91.75 102 ARG A O 1
ATOM 823 N N . ILE A 1 103 ? -7.712 -2.957 6.146 1.00 91.25 103 ILE A N 1
ATOM 824 C CA . ILE A 1 103 ? -8.201 -1.590 5.927 1.00 91.25 103 ILE A CA 1
ATOM 825 C C . ILE A 1 103 ? -9.578 -1.624 5.254 1.00 91.25 103 ILE A C 1
ATOM 827 O O . ILE A 1 103 ? -10.483 -0.916 5.702 1.00 91.25 103 ILE A O 1
ATOM 831 N N . LYS A 1 104 ? -9.764 -2.487 4.247 1.00 89.56 104 LYS A N 1
ATOM 832 C CA . LYS A 1 104 ? -11.053 -2.686 3.565 1.00 89.56 104 LYS A CA 1
ATOM 833 C C . LYS A 1 104 ? -1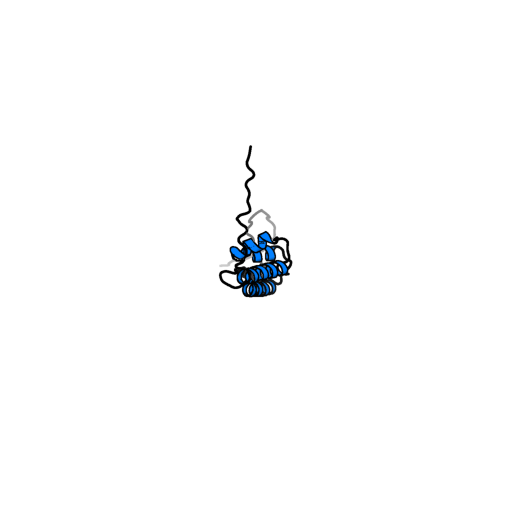2.129 -3.196 4.515 1.00 89.56 104 LYS A C 1
ATOM 835 O O . LYS A 1 104 ? -13.220 -2.636 4.560 1.00 89.56 104 LYS A O 1
ATOM 840 N N . LYS A 1 105 ? -11.809 -4.210 5.323 1.00 88.94 105 LYS A N 1
ATOM 841 C CA . LYS A 1 105 ? -12.735 -4.763 6.319 1.00 88.94 105 LYS A CA 1
ATOM 842 C C . LYS A 1 105 ? -13.196 -3.694 7.309 1.00 88.94 105 LYS A C 1
ATOM 844 O O . LYS A 1 105 ? -14.381 -3.626 7.601 1.00 88.94 105 LYS A O 1
ATOM 849 N N . ILE A 1 106 ? -12.287 -2.844 7.790 1.00 85.44 106 ILE A N 1
ATOM 850 C CA . ILE A 1 106 ? -12.630 -1.748 8.710 1.00 85.44 106 ILE A CA 1
ATOM 851 C C . ILE A 1 106 ? -13.463 -0.670 8.006 1.00 85.44 106 ILE A C 1
ATOM 853 O O . ILE A 1 106 ? -14.415 -0.171 8.595 1.00 85.44 106 ILE A O 1
ATOM 857 N N . GLY A 1 107 ? -13.128 -0.315 6.760 1.00 77.31 107 GLY A N 1
ATOM 858 C CA . GLY A 1 107 ? -13.919 0.633 5.967 1.00 77.31 107 GLY A CA 1
ATOM 859 C C . GLY A 1 107 ? -15.369 0.172 5.806 1.00 77.31 107 GLY A C 1
ATOM 860 O O . GLY A 1 107 ? -16.287 0.928 6.104 1.00 77.31 107 GLY A O 1
ATOM 861 N N . ASN A 1 108 ? -15.563 -1.099 5.459 1.00 69.25 108 ASN A N 1
ATOM 862 C CA . ASN A 1 108 ? -16.892 -1.680 5.263 1.00 69.25 108 ASN A CA 1
ATOM 863 C C . ASN A 1 108 ? -17.636 -1.936 6.586 1.00 69.25 108 ASN A C 1
ATOM 865 O O . ASN A 1 108 ? -18.857 -1.828 6.634 1.00 69.25 108 ASN A O 1
ATOM 869 N N . ALA A 1 109 ? -16.921 -2.256 7.670 1.00 62.56 109 ALA A N 1
ATOM 870 C CA . ALA A 1 109 ? -17.521 -2.401 8.997 1.00 62.56 109 ALA A CA 1
ATOM 871 C C . ALA A 1 109 ? -18.006 -1.051 9.549 1.00 62.56 109 ALA A C 1
ATOM 873 O O . ALA A 1 109 ? -19.067 -0.986 10.158 1.00 62.56 109 ALA A O 1
ATOM 874 N N . SER A 1 110 ? -17.291 0.047 9.265 1.00 54.47 110 SER A N 1
ATOM 875 C CA . SER A 1 110 ? -17.709 1.390 9.696 1.00 54.47 110 SER A CA 1
ATOM 876 C C . SER A 1 110 ? -18.999 1.888 9.034 1.00 54.47 110 SER A C 1
ATOM 878 O O . SER A 1 110 ? -19.655 2.761 9.587 1.00 54.47 110 SER A O 1
ATOM 880 N N . THR A 1 111 ? -19.399 1.314 7.893 1.00 49.53 111 THR A N 1
ATOM 881 C CA . THR A 1 111 ? -20.712 1.569 7.279 1.00 49.53 111 THR A CA 1
ATOM 882 C C . THR A 1 111 ? -21.793 0.578 7.720 1.00 49.53 111 THR A C 1
ATOM 884 O O . THR A 1 111 ? -22.959 0.797 7.412 1.00 49.53 111 THR A O 1
ATOM 887 N N . ALA A 1 112 ? -21.430 -0.499 8.428 1.00 48.91 112 ALA A N 1
ATOM 888 C CA . ALA A 1 112 ? -22.361 -1.509 8.941 1.00 48.91 112 ALA A CA 1
ATOM 889 C C . ALA A 1 112 ? -22.643 -1.381 10.452 1.00 48.91 112 ALA A C 1
ATOM 891 O O . ALA A 1 112 ? -23.623 -1.945 10.926 1.00 48.91 112 ALA A O 1
ATOM 892 N N . GLU A 1 113 ? -21.840 -0.624 11.205 1.00 48.31 113 GLU A N 1
ATOM 893 C CA . GLU A 1 113 ? -22.003 -0.462 12.655 1.00 48.31 113 GLU A CA 1
ATOM 894 C C . GLU A 1 113 ? -21.889 1.006 13.091 1.00 48.31 113 GLU A C 1
ATOM 896 O O . GLU A 1 113 ? -20.944 1.424 13.762 1.00 48.31 113 GLU A O 1
ATOM 901 N N . THR A 1 114 ? -22.925 1.794 12.804 1.00 48.91 114 THR A N 1
ATOM 902 C CA . THR A 1 114 ? -23.310 2.896 13.699 1.00 48.91 114 THR A CA 1
ATOM 903 C C . THR A 1 114 ? -24.002 2.264 14.906 1.00 48.91 114 THR A C 1
ATOM 905 O O . THR A 1 114 ? -25.227 2.217 14.973 1.00 48.91 114 THR A O 1
ATOM 908 N N . GLY A 1 115 ? -23.220 1.653 15.800 1.00 51.22 115 GLY A N 1
ATOM 909 C CA . GLY A 1 115 ? -23.792 0.757 16.801 1.00 51.22 115 GLY A CA 1
ATOM 910 C C . GLY A 1 115 ? -23.104 0.647 18.149 1.00 51.22 115 GLY A C 1
ATOM 911 O O . GLY A 1 115 ? -23.770 0.153 19.035 1.00 51.22 115 GLY A O 1
ATOM 912 N N . TYR A 1 116 ? -21.863 1.096 18.379 1.00 47.53 116 TYR A N 1
ATOM 913 C CA . TYR A 1 116 ? -21.285 1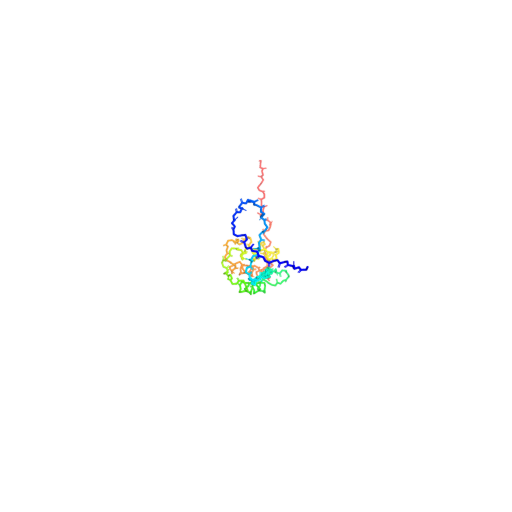.016 19.733 1.00 47.53 116 TYR A CA 1
ATOM 914 C C . TYR A 1 116 ? -20.323 2.170 20.038 1.00 47.53 116 TYR A C 1
ATOM 916 O O . TYR A 1 116 ? -19.141 2.164 19.703 1.00 47.53 116 TYR A O 1
ATOM 924 N N . THR A 1 117 ? -20.858 3.173 20.732 1.00 50.28 117 THR A N 1
ATOM 925 C CA . THR A 1 117 ? -20.114 3.995 21.687 1.00 50.28 117 THR A CA 1
ATOM 926 C C . THR A 1 117 ? -19.571 3.099 22.802 1.00 50.28 117 THR A C 1
ATOM 928 O O . THR A 1 117 ? -20.350 2.640 23.629 1.00 50.28 117 THR A O 1
ATOM 931 N N . ASP A 1 118 ? -18.255 2.900 22.868 1.00 48.03 118 ASP A N 1
ATOM 932 C CA . ASP A 1 118 ? -17.584 2.304 24.038 1.00 48.03 118 ASP A CA 1
ATOM 933 C C . ASP A 1 118 ? -16.392 3.167 24.494 1.00 48.03 118 ASP A C 1
ATOM 935 O O . ASP A 1 118 ? -15.294 2.700 24.770 1.00 48.03 118 ASP A O 1
ATOM 939 N N . ILE A 1 119 ? -16.602 4.489 24.520 1.00 57.19 119 ILE A N 1
ATOM 940 C CA . ILE A 1 119 ? -15.669 5.459 25.129 1.00 57.19 119 ILE A CA 1
ATOM 941 C C . ILE A 1 119 ? -16.115 5.791 26.572 1.00 57.19 119 ILE A C 1
ATOM 943 O O . ILE A 1 119 ? -15.468 6.565 27.266 1.00 57.19 119 ILE A O 1
ATOM 947 N N . GLN A 1 120 ? -17.204 5.186 27.067 1.00 57.75 120 GLN A N 1
ATOM 948 C CA . GLN A 1 120 ? -17.724 5.449 28.417 1.00 57.75 120 GLN A CA 1
ATOM 949 C C . GLN A 1 120 ? -17.146 4.534 29.515 1.00 57.75 120 GLN A C 1
ATOM 951 O O . GLN A 1 120 ? -17.437 4.760 30.682 1.00 57.75 120 GLN A O 1
ATOM 956 N N . ASN A 1 121 ? -16.290 3.557 29.188 1.00 53.41 121 ASN A N 1
ATOM 957 C CA . ASN A 1 121 ? -15.776 2.583 30.166 1.00 53.41 121 ASN A CA 1
ATOM 958 C C . ASN A 1 121 ? -14.336 2.828 30.656 1.00 53.41 121 ASN A C 1
ATOM 960 O O . ASN A 1 121 ? -13.752 1.961 31.306 1.00 53.41 121 ASN A O 1
ATOM 964 N N . PHE A 1 122 ? -13.753 4.012 30.429 1.00 52.56 122 PHE A N 1
ATOM 965 C CA . PHE A 1 122 ? -12.547 4.407 31.170 1.00 52.56 122 PHE A CA 1
ATOM 966 C C . PHE A 1 122 ? -12.936 4.872 32.578 1.00 52.56 122 PHE A C 1
ATOM 968 O O . PHE A 1 122 ? -13.043 6.061 32.870 1.00 52.56 122 PHE A O 1
ATOM 975 N N . GLN A 1 123 ? -13.159 3.901 33.461 1.00 55.78 123 GLN A N 1
ATOM 976 C CA . GLN A 1 123 ? -13.230 4.129 34.895 1.00 55.78 123 GLN A CA 1
ATOM 977 C C . GLN A 1 123 ? -11.807 4.460 35.366 1.00 55.78 123 GLN A C 1
ATOM 979 O O . GLN A 1 123 ? -10.984 3.569 35.574 1.00 55.78 123 GLN A O 1
ATOM 984 N N . PHE A 1 124 ? -11.477 5.750 35.469 1.00 57.88 124 PHE A N 1
ATOM 985 C CA . PHE A 1 124 ? -10.309 6.171 36.237 1.00 57.88 124 PHE A CA 1
ATOM 986 C C . PHE A 1 124 ? -10.551 5.700 37.669 1.00 57.88 124 PHE A C 1
ATOM 988 O O . PHE A 1 124 ? -11.434 6.216 38.351 1.00 57.88 124 PHE A O 1
ATOM 995 N N . GLY A 1 125 ? -9.833 4.654 38.081 1.00 57.19 125 GLY A N 1
ATOM 996 C CA . GLY A 1 125 ? -9.835 4.210 39.465 1.00 57.19 125 GLY A CA 1
ATOM 997 C C . GLY A 1 125 ? -9.524 5.405 40.357 1.00 57.19 125 GLY A C 1
ATOM 998 O O . GLY A 1 125 ? -8.561 6.131 40.103 1.00 57.19 125 GLY A O 1
ATOM 999 N N . CYS A 1 126 ? -10.378 5.641 41.349 1.00 53.66 126 CYS A N 1
ATOM 1000 C CA . CYS A 1 126 ? -10.123 6.620 42.389 1.00 53.66 126 CYS A CA 1
ATOM 1001 C C . CYS A 1 126 ? -8.763 6.301 43.021 1.00 53.66 126 CYS A C 1
ATOM 1003 O O . CYS A 1 126 ? -8.559 5.193 43.516 1.00 53.66 126 CYS A O 1
ATOM 1005 N N . LEU A 1 127 ? -7.839 7.256 42.969 1.00 53.91 127 LEU A N 1
ATOM 1006 C CA . LEU A 1 127 ? -6.689 7.267 43.861 1.00 53.91 127 LEU A CA 1
ATOM 1007 C C . LEU A 1 127 ? -7.228 7.677 45.236 1.00 53.91 127 LEU A C 1
ATOM 1009 O O . LEU A 1 127 ? -7.624 8.831 45.405 1.00 53.91 127 LEU A O 1
ATOM 1013 N N . GLU A 1 128 ? -7.333 6.711 46.151 1.00 53.62 128 GLU A N 1
ATOM 1014 C CA . GLU A 1 128 ? -7.346 6.985 47.598 1.00 53.62 128 GLU A CA 1
ATOM 1015 C C . GLU A 1 128 ? -6.009 7.587 48.045 1.00 53.62 128 GLU A C 1
ATOM 1017 O O . GLU A 1 128 ? -4.956 7.180 47.494 1.00 53.62 128 GLU A O 1
#

Sequence (128 aa):
MRGSFSDFGTRDTINWVDRSSPLNSPPDSPDLKPLKKIPAPMQGDQSVDDYFKMIKIYIVALSIDLDNQDLKETFFNGLSRENKIKAIRFGIKKPIKEIVERIKKIGNASTAETGYTDIQNFQFGCLE